Protein AF-A0AAV5AY91-F1 (afdb_monomer_lite)

pLDDT: mean 71.58, std 17.0, range [38.0, 90.62]

Foldseek 3Di:
DDDDDDDDDDPDDDDDDPPPPPPPPPVPDPPPFKDWDKPDQFDDADAAGKDKIFTPIGPDPDDDDWPWPQWDWDDDPRIIMIHGNDDDGGGDD

Sequence (93 aa):
MKKIQFILGLMITLAMFVSCGKDNNKVEEPPVVHEIKVENDALTILEGESKTIKIVSGNGGYQLKSDNDNVAVTEKEGVITITGQKQGKVIFP

Secondary structure (DSSP, 8-state):
----------------------------PPP--PPPEES-S-----TT-EEEEEEEES-S-PPP--S-TTEEEEEETTEEEEEESSS------

Structure (mmCIF, N/CA/C/O backbone):
data_AF-A0AAV5AY91-F1
#
_entry.id   AF-A0AAV5AY91-F1
#
loop_
_atom_site.group_PDB
_atom_site.id
_atom_site.type_symbol
_atom_site.label_atom_id
_atom_site.label_alt_id
_atom_site.label_comp_id
_atom_site.label_asym_id
_atom_site.label_entity_id
_atom_site.label_seq_id
_atom_site.pdbx_PDB_ins_code
_atom_site.Cartn_x
_atom_site.Cartn_y
_atom_site.Cartn_z
_atom_site.occupancy
_atom_site.B_iso_or_equiv
_atom_site.auth_seq_id
_atom_site.auth_comp_id
_atom_site.auth_asym_id
_atom_site.auth_atom_id
_atom_site.pdbx_PDB_model_num
ATOM 1 N N . MET A 1 1 ? 38.804 24.558 -82.916 1.00 38.00 1 MET A N 1
ATOM 2 C CA . MET A 1 1 ? 37.507 23.854 -82.993 1.00 38.00 1 MET A CA 1
ATOM 3 C C . MET A 1 1 ? 36.962 23.670 -81.580 1.00 38.00 1 MET A C 1
ATOM 5 O O . MET A 1 1 ? 37.692 23.191 -80.733 1.00 38.00 1 MET A O 1
ATOM 9 N N . LYS A 1 2 ? 35.725 24.141 -81.364 1.00 40.53 2 LYS A N 1
ATOM 10 C CA . LYS A 1 2 ? 34.754 23.864 -80.278 1.00 40.53 2 LYS A CA 1
ATOM 11 C C . LYS A 1 2 ? 35.225 23.840 -78.805 1.00 40.53 2 LYS A C 1
ATOM 13 O O . LYS A 1 2 ? 35.604 22.827 -78.242 1.00 40.53 2 LYS A O 1
ATOM 18 N N . LYS A 1 3 ? 35.054 25.031 -78.222 1.00 42.72 3 LYS A N 1
ATOM 19 C CA . LYS A 1 3 ? 34.746 25.427 -76.837 1.00 42.72 3 LYS A CA 1
ATOM 20 C C . LYS A 1 3 ? 34.088 24.310 -76.001 1.00 42.72 3 LYS A C 1
ATOM 22 O O . LYS A 1 3 ? 32.965 23.917 -76.301 1.00 42.72 3 LYS A O 1
ATOM 27 N N . ILE A 1 4 ? 34.760 23.860 -74.942 1.00 58.03 4 ILE A N 1
ATOM 28 C CA . ILE A 1 4 ? 34.188 23.002 -73.895 1.00 58.03 4 ILE A CA 1
ATOM 29 C C . ILE A 1 4 ? 33.938 23.876 -72.668 1.00 58.03 4 ILE A C 1
ATOM 31 O O . ILE A 1 4 ? 34.822 24.164 -71.868 1.00 58.03 4 ILE A O 1
ATOM 35 N N . GLN A 1 5 ? 32.702 24.346 -72.581 1.00 53.03 5 GLN A N 1
ATOM 36 C CA . GLN A 1 5 ? 32.046 24.713 -71.339 1.00 53.03 5 GLN A CA 1
ATOM 37 C C . GLN A 1 5 ? 30.726 23.956 -71.346 1.00 53.03 5 GLN A C 1
ATOM 39 O O . GLN A 1 5 ? 29.996 24.080 -72.319 1.00 53.03 5 GLN A O 1
ATOM 44 N N . PHE A 1 6 ? 30.446 23.174 -70.309 1.00 44.88 6 PHE A N 1
ATOM 45 C CA . PHE A 1 6 ? 29.143 23.170 -69.646 1.00 44.88 6 PHE A CA 1
ATOM 46 C C . PHE A 1 6 ? 29.281 22.405 -68.328 1.00 44.88 6 PHE A C 1
ATOM 48 O O . PHE A 1 6 ? 29.426 21.187 -68.274 1.00 44.88 6 PHE A O 1
ATOM 55 N N . ILE A 1 7 ? 29.330 23.206 -67.270 1.00 48.88 7 ILE A N 1
ATOM 56 C CA . ILE A 1 7 ? 29.146 22.832 -65.877 1.00 48.88 7 ILE A CA 1
ATOM 57 C C . ILE A 1 7 ? 27.669 22.441 -65.691 1.00 48.88 7 ILE A C 1
ATOM 59 O O . ILE A 1 7 ? 26.801 22.971 -66.382 1.00 48.88 7 ILE A O 1
ATOM 63 N N . LEU A 1 8 ? 27.430 21.607 -64.676 1.00 42.12 8 LEU A N 1
ATOM 64 C CA . LEU A 1 8 ? 26.192 21.479 -63.898 1.00 42.12 8 LEU A CA 1
ATOM 65 C C . LEU A 1 8 ? 25.282 20.277 -64.213 1.00 42.12 8 LEU A C 1
ATOM 67 O O . LEU A 1 8 ? 24.330 20.353 -64.977 1.00 42.12 8 LEU A O 1
ATOM 71 N N . GLY A 1 9 ? 25.548 19.192 -63.478 1.00 50.53 9 GLY A N 1
ATOM 72 C CA . GLY A 1 9 ? 24.532 18.569 -62.627 1.00 50.53 9 GLY A CA 1
ATOM 73 C C . GLY A 1 9 ? 23.420 17.791 -63.322 1.00 50.53 9 GLY A C 1
ATOM 74 O O . GLY A 1 9 ? 22.267 18.201 -63.271 1.00 50.53 9 GLY A O 1
ATOM 75 N N . LEU A 1 10 ? 23.742 16.611 -63.856 1.00 45.97 10 LEU A N 1
ATOM 76 C CA . LEU A 1 10 ? 22.749 15.580 -64.161 1.00 45.97 10 LEU A CA 1
ATOM 77 C C . LEU A 1 10 ? 22.983 14.373 -63.247 1.00 45.97 10 LEU A C 1
ATOM 79 O O . LEU A 1 10 ? 23.649 13.408 -63.611 1.00 45.97 10 LEU A O 1
ATOM 83 N N . MET A 1 11 ? 22.457 14.462 -62.027 1.00 55.12 11 MET A N 1
ATOM 84 C CA . MET A 1 11 ? 22.352 13.344 -61.089 1.00 55.12 11 MET A CA 1
ATOM 85 C C . MET A 1 11 ? 20.980 12.700 -61.316 1.00 55.12 11 MET A C 1
ATOM 87 O O . MET A 1 11 ? 20.009 12.982 -60.622 1.00 55.12 11 MET A O 1
ATOM 91 N N . ILE A 1 12 ? 20.884 11.895 -62.374 1.00 56.94 12 ILE A N 1
ATOM 92 C CA . ILE A 1 12 ? 19.773 10.965 -62.585 1.00 56.94 12 ILE A CA 1
ATOM 93 C C . ILE A 1 12 ? 20.395 9.587 -62.773 1.00 56.94 12 ILE A C 1
ATOM 95 O O . ILE A 1 12 ? 20.740 9.181 -63.878 1.00 56.94 12 ILE A O 1
ATOM 99 N N . THR A 1 13 ? 20.541 8.867 -61.666 1.00 46.94 13 THR A N 1
ATOM 100 C CA . THR A 1 13 ? 20.643 7.408 -61.680 1.00 46.94 13 THR A CA 1
ATOM 101 C C . THR A 1 13 ? 19.407 6.873 -60.982 1.00 46.94 13 THR A C 1
ATOM 103 O O . THR A 1 13 ? 19.339 6.820 -59.754 1.00 46.94 13 THR A O 1
ATOM 106 N N . LEU A 1 14 ? 18.404 6.535 -61.789 1.00 48.72 14 LEU A N 1
ATOM 107 C CA . LEU A 1 14 ? 17.257 5.756 -61.360 1.00 48.72 14 LEU A CA 1
ATOM 108 C C . LEU A 1 14 ? 17.550 4.271 -61.595 1.00 48.72 14 LEU A C 1
ATOM 110 O O . LEU A 1 14 ? 18.164 3.905 -62.595 1.00 48.72 14 LEU A O 1
ATOM 114 N N . ALA A 1 15 ? 16.985 3.474 -60.691 1.00 49.62 15 ALA A N 1
ATOM 115 C CA . ALA A 1 15 ? 16.808 2.029 -60.709 1.00 49.62 15 ALA A CA 1
ATOM 116 C C . ALA A 1 15 ? 17.982 1.200 -60.181 1.00 49.62 15 ALA A C 1
ATOM 118 O O . ALA A 1 15 ? 18.784 0.684 -60.946 1.00 49.62 15 ALA A O 1
ATOM 119 N N . MET A 1 16 ? 17.938 0.918 -58.875 1.00 48.28 16 MET A N 1
ATOM 120 C CA . MET A 1 16 ? 17.697 -0.463 -58.451 1.00 48.28 16 MET A CA 1
ATOM 121 C C . MET A 1 16 ? 16.657 -0.470 -57.331 1.00 48.28 16 MET A C 1
ATOM 123 O O . MET A 1 16 ? 16.764 0.240 -56.336 1.00 48.28 16 MET A O 1
ATOM 127 N N . PHE A 1 17 ? 15.608 -1.243 -57.569 1.00 49.50 17 PHE A N 1
ATOM 128 C CA . PHE A 1 17 ? 14.516 -1.532 -56.662 1.00 49.50 17 PHE A CA 1
ATOM 129 C C . PHE A 1 17 ? 15.082 -2.113 -55.363 1.00 49.50 17 PHE A C 1
ATOM 131 O O . PHE A 1 17 ? 15.473 -3.278 -55.324 1.00 49.50 17 PHE A O 1
ATOM 138 N N . VAL A 1 18 ? 15.110 -1.323 -54.287 1.00 49.06 18 VAL A N 1
ATOM 139 C CA . VAL A 1 18 ? 15.134 -1.911 -52.947 1.00 49.06 18 VAL A CA 1
ATOM 140 C C . VAL A 1 18 ? 13.770 -2.557 -52.770 1.00 49.06 18 VAL A C 1
ATOM 142 O O . VAL A 1 18 ? 12.750 -1.892 -52.587 1.00 49.06 18 VAL A O 1
ATOM 145 N N . SER A 1 19 ? 13.783 -3.876 -52.957 1.00 43.19 19 SER A N 1
ATOM 146 C CA . SER A 1 19 ? 12.733 -4.808 -52.586 1.00 43.19 19 SER A CA 1
ATOM 147 C C . SER A 1 19 ? 12.121 -4.387 -51.255 1.00 43.19 19 SER A C 1
ATOM 149 O O . SER A 1 19 ? 12.834 -4.048 -50.309 1.00 43.19 19 SER A O 1
ATOM 151 N N . CYS A 1 20 ? 10.793 -4.395 -51.199 1.00 54.78 20 CYS A N 1
ATOM 152 C CA . CYS A 1 20 ? 10.032 -4.188 -49.984 1.00 54.78 20 CYS A CA 1
ATOM 153 C C . CYS A 1 20 ? 10.364 -5.325 -49.007 1.00 54.78 20 CYS A C 1
ATOM 155 O O . CYS A 1 20 ? 9.690 -6.351 -48.969 1.00 54.78 20 CYS A O 1
ATOM 157 N N . GLY A 1 21 ? 11.418 -5.142 -48.217 1.00 42.59 21 GLY A N 1
ATOM 158 C CA . GLY A 1 21 ? 11.582 -5.841 -46.961 1.00 42.59 21 GLY A CA 1
ATOM 159 C C . GLY A 1 21 ? 10.564 -5.254 -46.000 1.00 42.59 21 GLY A C 1
ATOM 160 O O . GLY A 1 21 ? 10.846 -4.278 -45.309 1.00 42.59 21 GLY A O 1
ATOM 161 N N . LYS A 1 22 ? 9.360 -5.833 -45.962 1.00 47.78 22 LYS A N 1
ATOM 162 C CA . LYS A 1 22 ? 8.624 -5.907 -44.699 1.00 47.78 22 LYS A CA 1
ATOM 163 C C . LYS A 1 22 ? 9.509 -6.715 -43.752 1.00 47.78 22 LYS A C 1
ATOM 165 O O . LYS A 1 22 ? 9.353 -7.920 -43.645 1.00 47.78 22 LYS A O 1
ATOM 170 N N . ASP A 1 23 ? 10.475 -6.051 -43.142 1.00 49.16 23 ASP A N 1
ATOM 171 C CA . ASP A 1 23 ? 11.185 -6.578 -41.990 1.00 49.16 23 ASP A CA 1
ATOM 172 C C . ASP A 1 23 ? 11.011 -5.569 -40.863 1.00 49.16 23 ASP A C 1
ATOM 174 O O . ASP A 1 23 ? 11.905 -4.866 -40.401 1.00 49.16 23 ASP A O 1
ATOM 178 N N . ASN A 1 24 ? 9.753 -5.474 -40.449 1.00 52.53 24 ASN A N 1
ATOM 179 C CA . ASN A 1 24 ? 9.342 -5.002 -39.143 1.00 52.53 24 ASN A CA 1
ATOM 180 C C . ASN A 1 24 ? 9.742 -6.041 -38.086 1.00 52.53 24 ASN A C 1
ATOM 182 O O . ASN A 1 24 ? 8.891 -6.553 -37.369 1.00 52.53 24 ASN A O 1
ATOM 186 N N . ASN A 1 25 ? 11.029 -6.364 -37.991 1.00 55.34 25 ASN A N 1
ATOM 187 C CA . ASN A 1 25 ? 11.553 -7.138 -36.880 1.00 55.34 25 ASN A CA 1
ATOM 188 C C . ASN A 1 25 ? 12.241 -6.172 -35.918 1.00 55.34 25 ASN A C 1
ATOM 190 O O . ASN A 1 25 ? 13.465 -6.067 -35.842 1.00 55.34 25 ASN A O 1
ATOM 194 N N . LYS A 1 26 ? 11.413 -5.419 -35.184 1.00 56.53 26 LYS A N 1
ATOM 195 C CA . LYS A 1 26 ? 11.799 -5.044 -33.828 1.00 56.53 26 LYS A CA 1
ATOM 196 C C . LYS A 1 26 ? 11.974 -6.393 -33.139 1.00 56.53 26 LYS A C 1
ATOM 198 O O . LYS A 1 26 ? 10.983 -7.077 -32.908 1.00 56.53 26 LYS A O 1
ATOM 203 N N . VAL A 1 27 ? 13.214 -6.796 -32.876 1.00 54.94 27 VAL A N 1
ATOM 204 C CA . VAL A 1 27 ? 13.456 -7.823 -31.867 1.00 54.94 27 VAL A CA 1
ATOM 205 C C . VAL A 1 27 ? 12.974 -7.179 -30.576 1.00 54.94 27 VAL A C 1
ATOM 207 O O . VAL A 1 27 ? 13.667 -6.365 -29.969 1.00 54.94 27 VAL A O 1
ATOM 210 N N . GLU A 1 28 ? 11.701 -7.400 -30.267 1.00 64.44 28 GLU A N 1
ATOM 211 C CA . GLU A 1 28 ? 11.124 -7.062 -28.983 1.00 64.44 28 GLU A CA 1
ATOM 212 C C . GLU A 1 28 ? 11.845 -7.965 -27.992 1.00 64.44 28 GLU A C 1
ATOM 214 O O . GLU A 1 28 ? 11.558 -9.159 -27.892 1.00 64.44 28 GLU A O 1
ATOM 219 N N . GLU A 1 29 ? 12.877 -7.420 -27.342 1.00 66.75 29 GLU A N 1
ATOM 220 C CA . GLU A 1 29 ? 13.473 -8.067 -26.183 1.00 66.75 29 GLU A CA 1
ATOM 221 C C . GLU A 1 29 ? 12.324 -8.430 -25.235 1.00 66.75 29 GLU A C 1
ATOM 223 O O . GLU A 1 29 ? 11.454 -7.584 -24.985 1.00 66.75 29 GLU A O 1
ATOM 228 N N . PRO A 1 30 ? 12.261 -9.687 -24.760 1.00 74.75 30 PRO A N 1
ATOM 229 C CA . PRO A 1 30 ? 11.192 -10.104 -23.875 1.00 74.75 30 PRO A CA 1
ATOM 230 C C . PRO A 1 30 ? 11.122 -9.135 -22.689 1.00 74.75 30 PRO A C 1
ATOM 232 O O . PRO A 1 30 ? 12.171 -8.707 -22.195 1.00 74.75 30 PRO A O 1
ATOM 235 N N . PRO A 1 31 ? 9.911 -8.759 -22.238 1.00 72.94 31 PRO A N 1
ATOM 236 C CA . PRO A 1 31 ? 9.759 -7.798 -21.159 1.00 72.94 31 PRO A CA 1
ATOM 237 C C . PRO A 1 31 ? 10.564 -8.274 -19.950 1.00 72.94 31 PRO A C 1
ATOM 239 O O . PRO A 1 31 ? 10.359 -9.385 -19.460 1.00 72.94 31 PRO A O 1
ATOM 242 N N . VAL A 1 32 ? 11.499 -7.444 -19.484 1.00 78.69 32 VAL A N 1
ATOM 243 C CA . VAL A 1 32 ? 12.283 -7.748 -18.287 1.00 78.69 32 VAL A CA 1
ATOM 244 C C . VAL A 1 32 ? 11.330 -7.714 -17.095 1.00 78.69 32 VAL A C 1
ATOM 246 O O . VAL A 1 32 ? 10.829 -6.662 -16.691 1.00 78.69 32 VAL A O 1
ATOM 249 N N . VAL A 1 33 ? 11.021 -8.892 -16.559 1.00 77.75 33 VAL A N 1
ATOM 250 C CA . VAL A 1 33 ? 10.167 -9.031 -15.381 1.00 77.75 33 VAL A CA 1
ATOM 251 C C . VAL A 1 33 ? 11.040 -8.875 -14.143 1.00 77.75 33 VAL A C 1
ATOM 253 O O . VAL A 1 33 ? 11.848 -9.751 -13.847 1.00 77.75 33 VAL A O 1
ATOM 256 N N . HIS A 1 34 ? 10.880 -7.770 -13.416 1.00 83.12 34 HIS A N 1
ATOM 257 C CA . HIS A 1 34 ? 11.449 -7.641 -12.079 1.00 83.12 34 HIS A CA 1
ATOM 258 C C . HIS A 1 34 ? 10.445 -8.158 -11.057 1.00 83.12 34 HIS A C 1
ATOM 260 O O . HIS A 1 34 ? 9.294 -7.710 -11.023 1.00 83.12 34 HIS A O 1
ATOM 266 N N . GLU A 1 35 ? 10.893 -9.085 -10.210 1.00 83.94 35 GLU A N 1
ATOM 267 C CA . GLU A 1 35 ? 10.122 -9.514 -9.047 1.00 83.94 35 GLU A CA 1
ATOM 268 C C . GLU A 1 35 ? 9.805 -8.310 -8.157 1.00 83.94 35 GLU A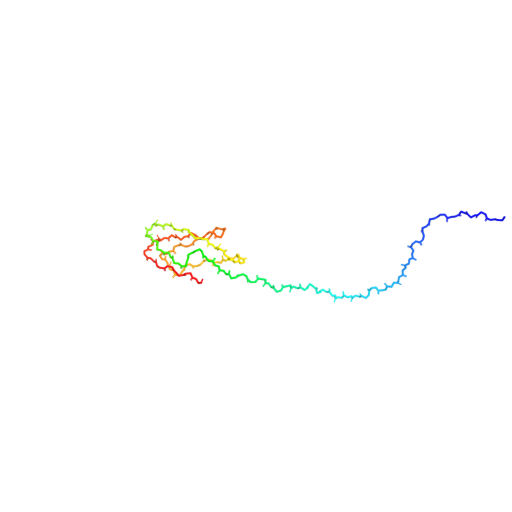 C 1
ATOM 270 O O . GLU A 1 35 ? 10.669 -7.460 -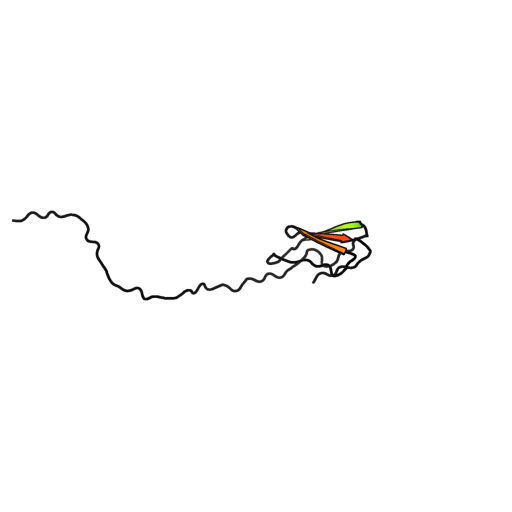7.888 1.00 83.94 35 GLU A O 1
ATOM 275 N N . ILE A 1 36 ? 8.555 -8.252 -7.698 1.00 87.38 36 ILE A N 1
ATOM 276 C CA . ILE A 1 36 ? 8.141 -7.277 -6.700 1.00 87.38 36 ILE A CA 1
ATOM 277 C C . ILE A 1 36 ? 8.739 -7.661 -5.347 1.00 87.38 36 ILE A C 1
ATOM 279 O O . ILE A 1 36 ? 8.681 -8.818 -4.938 1.00 87.38 36 ILE A O 1
ATOM 283 N N . LYS A 1 37 ? 9.331 -6.690 -4.653 1.00 88.12 37 LYS A N 1
ATOM 284 C CA . LYS A 1 37 ? 9.796 -6.851 -3.271 1.00 88.12 37 LYS A CA 1
ATOM 285 C C . LYS A 1 37 ? 9.397 -5.634 -2.459 1.00 88.12 37 LYS A C 1
ATOM 287 O O . LYS A 1 37 ? 9.473 -4.510 -2.959 1.00 88.12 37 LYS A O 1
ATOM 292 N N . VAL A 1 38 ? 9.027 -5.852 -1.204 1.00 89.75 38 VAL A N 1
ATOM 293 C CA . VAL A 1 38 ? 8.708 -4.803 -0.230 1.00 89.75 38 VAL A CA 1
ATOM 294 C C . VAL A 1 38 ? 9.717 -4.813 0.916 1.00 89.75 38 VAL A C 1
ATOM 296 O O . VAL A 1 38 ? 10.432 -5.785 1.124 1.00 89.75 38 VAL A O 1
ATOM 299 N N . GLU A 1 39 ? 9.822 -3.697 1.628 1.00 87.12 39 GLU A N 1
ATOM 300 C CA . GLU A 1 39 ? 10.799 -3.513 2.707 1.00 87.12 39 GLU A CA 1
ATOM 301 C C . GLU A 1 39 ? 10.516 -4.387 3.939 1.00 87.12 39 GLU A C 1
ATOM 303 O O . GLU A 1 39 ? 11.447 -4.805 4.622 1.00 87.12 39 GLU A O 1
ATOM 308 N N . ASN A 1 40 ? 9.241 -4.650 4.237 1.00 84.75 40 ASN A N 1
ATOM 309 C CA . ASN A 1 40 ? 8.831 -5.508 5.345 1.00 84.75 40 ASN A CA 1
ATOM 310 C C . ASN A 1 40 ? 7.650 -6.382 4.926 1.00 84.75 40 ASN A C 1
ATOM 312 O O . ASN A 1 40 ? 6.620 -5.861 4.498 1.00 84.75 40 ASN A O 1
ATOM 316 N N . ASP A 1 41 ? 7.778 -7.687 5.153 1.00 80.50 41 ASP A N 1
ATOM 317 C CA . ASP A 1 41 ? 6.738 -8.673 4.831 1.00 80.50 41 ASP A CA 1
ATOM 318 C C . ASP A 1 41 ? 5.636 -8.722 5.904 1.00 80.50 41 ASP A C 1
ATOM 320 O O . ASP A 1 41 ? 4.511 -9.152 5.651 1.00 80.50 41 ASP A O 1
ATOM 324 N N . ALA A 1 42 ? 5.950 -8.268 7.123 1.00 80.00 42 ALA A N 1
ATOM 325 C CA . ALA A 1 42 ? 5.028 -8.235 8.250 1.00 80.00 42 ALA A CA 1
ATOM 326 C C . ALA A 1 42 ? 5.236 -6.983 9.107 1.00 80.00 42 ALA A C 1
ATOM 328 O O . ALA A 1 42 ? 6.361 -6.577 9.396 1.00 80.00 42 ALA A O 1
ATOM 329 N N . LEU A 1 43 ? 4.131 -6.395 9.563 1.00 81.94 43 LEU A N 1
ATOM 330 C CA . LEU A 1 43 ? 4.128 -5.221 10.429 1.00 81.94 43 LEU A CA 1
ATOM 331 C C . LEU A 1 43 ? 3.110 -5.403 11.551 1.00 81.94 43 LEU A C 1
ATOM 333 O O . LEU A 1 43 ? 1.975 -5.809 11.314 1.00 81.94 43 LEU A O 1
ATOM 337 N N . THR A 1 44 ? 3.496 -5.014 12.763 1.00 82.50 44 THR A N 1
ATOM 338 C CA . THR A 1 44 ? 2.555 -4.800 13.869 1.00 82.50 44 THR A CA 1
ATOM 339 C C . THR A 1 44 ? 2.189 -3.324 13.910 1.00 82.50 44 THR A C 1
ATOM 341 O O . THR A 1 44 ? 3.083 -2.480 14.013 1.00 82.50 44 THR A O 1
ATOM 344 N N . ILE A 1 45 ? 0.899 -3.013 13.820 1.00 83.25 45 ILE A N 1
ATOM 345 C CA . ILE A 1 45 ? 0.361 -1.648 13.831 1.00 83.25 45 ILE A CA 1
ATOM 346 C C . ILE A 1 45 ? -0.730 -1.598 14.896 1.00 83.25 45 ILE A C 1
ATOM 348 O O . ILE A 1 45 ? -1.578 -2.491 14.944 1.00 83.25 45 ILE A O 1
ATOM 352 N N . LEU A 1 46 ? -0.679 -0.594 15.770 1.00 82.62 46 LEU A N 1
ATOM 353 C CA . LEU A 1 46 ? -1.727 -0.384 16.761 1.00 82.62 46 LEU A CA 1
ATOM 354 C C . LEU A 1 46 ? -2.917 0.351 16.137 1.00 82.62 46 LEU A C 1
ATOM 356 O O . LEU A 1 46 ? -2.809 1.008 15.103 1.00 82.62 46 LEU A O 1
ATOM 360 N N . GLU A 1 47 ? -4.077 0.237 16.773 1.00 84.38 47 GLU A N 1
ATOM 361 C CA . GLU A 1 47 ? -5.260 0.986 16.359 1.00 84.38 47 GLU A CA 1
ATOM 362 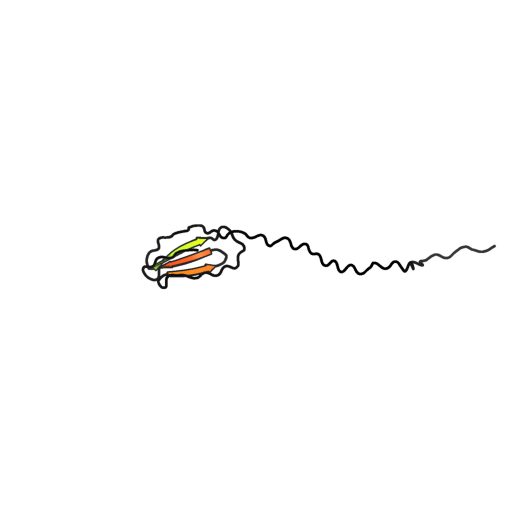C C . GLU A 1 47 ? -4.993 2.498 16.426 1.00 84.38 47 GLU A C 1
ATOM 364 O O . GLU A 1 47 ? -4.468 3.005 17.416 1.00 84.38 47 GLU A O 1
ATOM 369 N N . GLY A 1 48 ? -5.326 3.209 15.350 1.00 83.31 48 GLY A N 1
ATOM 370 C CA . GLY A 1 48 ? -5.052 4.634 15.183 1.00 83.31 48 GLY A CA 1
ATOM 371 C C . GLY A 1 48 ? -3.626 4.962 14.730 1.00 83.31 48 GLY A C 1
ATOM 372 O O . GLY A 1 48 ? -3.360 6.110 14.374 1.00 83.31 48 GLY A O 1
ATOM 373 N N . GLU A 1 49 ? -2.712 3.988 14.687 1.00 87.38 49 GLU A N 1
ATOM 374 C CA . GLU A 1 49 ? -1.354 4.201 14.189 1.00 87.38 49 GLU A CA 1
ATOM 375 C C . GLU A 1 49 ? -1.247 3.991 12.680 1.00 87.38 49 GLU A C 1
ATOM 377 O O . GLU A 1 49 ? -2.012 3.254 12.052 1.00 87.38 49 GLU A O 1
ATOM 382 N N . SER A 1 50 ? -0.240 4.641 12.095 1.00 89.00 50 SER A N 1
ATOM 383 C CA . SER A 1 50 ? 0.147 4.442 10.703 1.00 89.00 50 SER A CA 1
ATOM 384 C C . SER A 1 50 ? 1.620 4.075 10.597 1.00 89.00 50 SER A C 1
ATOM 386 O O . SER A 1 50 ? 2.463 4.644 11.292 1.00 89.00 50 SER A O 1
ATOM 388 N N . LYS A 1 51 ? 1.934 3.144 9.699 1.00 89.81 51 LYS A N 1
ATOM 389 C CA . LYS A 1 51 ? 3.300 2.784 9.316 1.00 89.81 51 LYS A CA 1
ATOM 390 C C . LYS A 1 51 ? 3.465 2.876 7.814 1.00 89.81 51 LYS A C 1
ATOM 392 O O . LYS A 1 51 ? 2.514 2.687 7.062 1.00 89.81 51 LYS A O 1
ATOM 397 N N . THR A 1 52 ? 4.688 3.149 7.390 1.00 90.56 52 THR A N 1
ATOM 398 C CA . THR A 1 52 ? 5.050 3.206 5.980 1.00 90.56 52 THR A CA 1
ATOM 399 C C . THR A 1 52 ? 6.069 2.125 5.658 1.00 90.56 52 THR A C 1
ATOM 401 O O . THR A 1 52 ? 6.958 1.843 6.458 1.00 90.56 52 THR A O 1
ATOM 404 N N . ILE A 1 53 ? 5.926 1.516 4.486 1.00 90.62 53 ILE A N 1
ATOM 405 C CA . ILE A 1 53 ? 6.912 0.613 3.886 1.00 90.62 53 ILE A CA 1
ATOM 406 C C . ILE A 1 53 ? 7.123 1.002 2.433 1.00 90.62 53 ILE A C 1
ATOM 408 O O . ILE A 1 53 ? 6.279 1.662 1.825 1.00 90.62 53 ILE A O 1
ATOM 412 N N . LYS A 1 54 ? 8.249 0.588 1.865 1.00 89.69 54 LYS A N 1
ATOM 413 C CA . LYS A 1 54 ? 8.583 0.879 0.472 1.00 89.69 54 LYS A CA 1
ATOM 414 C C . LYS A 1 54 ? 8.571 -0.376 -0.380 1.00 89.69 54 LYS A C 1
ATOM 416 O O . LYS A 1 54 ? 8.940 -1.456 0.079 1.00 89.69 54 LYS A O 1
ATOM 421 N N . ILE A 1 55 ? 8.201 -0.205 -1.642 1.00 87.50 55 ILE A N 1
ATOM 422 C CA . ILE A 1 55 ? 8.487 -1.178 -2.693 1.00 87.50 55 ILE A CA 1
ATOM 423 C C . ILE A 1 55 ? 9.968 -1.015 -3.052 1.00 87.50 55 ILE A C 1
ATOM 425 O O . ILE A 1 55 ? 10.390 0.052 -3.492 1.00 87.50 55 ILE A O 1
ATOM 429 N N . VAL A 1 56 ? 10.772 -2.051 -2.815 1.00 88.62 56 VAL A N 1
ATOM 430 C CA . VAL A 1 56 ? 12.229 -2.038 -3.035 1.00 88.62 56 VAL A CA 1
ATOM 431 C C . VAL A 1 56 ? 12.630 -2.582 -4.409 1.00 88.62 56 VAL A C 1
ATOM 433 O O . VAL A 1 56 ? 13.736 -2.317 -4.870 1.00 88.62 56 VAL A O 1
ATOM 436 N N . SER A 1 57 ? 11.748 -3.329 -5.077 1.00 85.06 57 SER A N 1
ATOM 437 C CA . SER A 1 57 ? 11.950 -3.837 -6.440 1.00 85.06 57 SER A CA 1
ATOM 438 C C . SER A 1 57 ? 10.608 -4.042 -7.131 1.00 85.06 57 SER A C 1
ATOM 440 O O . SER A 1 57 ? 9.616 -4.338 -6.465 1.00 85.06 57 SER A O 1
ATOM 442 N N . GLY A 1 58 ? 10.584 -3.900 -8.457 1.00 85.25 58 GLY A N 1
ATOM 443 C CA . GLY A 1 5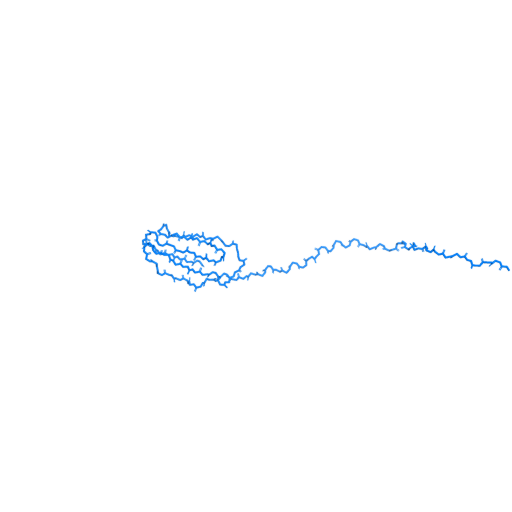8 ? 9.413 -4.157 -9.284 1.00 85.25 58 GLY A CA 1
ATOM 444 C C . GLY A 1 58 ? 9.359 -3.304 -10.553 1.00 85.25 58 GLY A C 1
ATOM 445 O O . GLY A 1 58 ? 10.106 -2.345 -10.714 1.00 85.25 58 GLY A O 1
ATOM 446 N N . ASN A 1 59 ? 8.429 -3.640 -11.442 1.00 83.50 59 ASN A N 1
ATOM 447 C CA . ASN A 1 59 ? 8.156 -2.939 -12.699 1.00 83.50 59 ASN A CA 1
ATOM 448 C C . ASN A 1 59 ? 7.187 -1.743 -12.545 1.00 83.50 59 ASN A C 1
ATOM 450 O O . ASN A 1 59 ? 6.885 -1.068 -13.528 1.00 83.50 59 ASN A O 1
ATOM 454 N N . GLY A 1 60 ? 6.712 -1.467 -1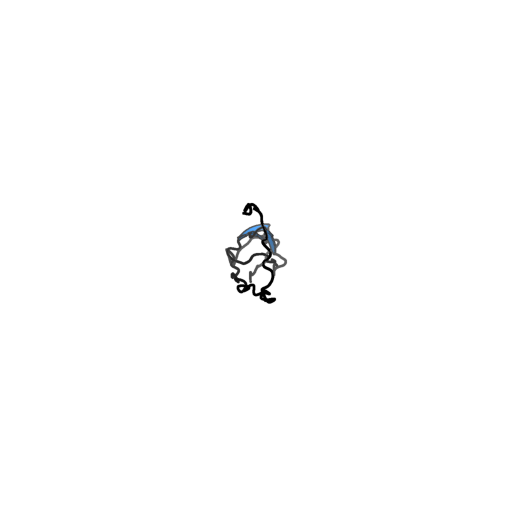1.325 1.00 82.25 60 GLY A N 1
ATOM 455 C CA . GLY A 1 60 ? 5.777 -0.376 -11.027 1.00 82.25 60 GLY A CA 1
ATOM 456 C C . GLY A 1 60 ? 4.333 -0.657 -11.464 1.00 82.25 60 GLY A C 1
ATOM 457 O O . GLY A 1 60 ? 4.013 -1.736 -11.958 1.00 82.25 60 GLY A O 1
ATOM 458 N N . GLY A 1 61 ? 3.439 0.317 -11.254 1.00 80.69 61 GLY A N 1
ATOM 459 C CA . GLY A 1 61 ? 2.028 0.223 -11.669 1.00 80.69 61 GLY A CA 1
ATOM 460 C C . GLY A 1 61 ? 1.179 -0.763 -10.855 1.00 80.69 61 GLY A C 1
ATOM 461 O O . GLY A 1 61 ? 0.209 -1.318 -11.371 1.00 80.69 61 GLY A O 1
ATOM 462 N N . TYR A 1 62 ? 1.552 -1.009 -9.599 1.00 83.44 62 TYR A N 1
ATOM 463 C CA . TYR A 1 62 ? 0.890 -1.985 -8.738 1.00 83.44 62 TYR A CA 1
ATOM 464 C C . TYR A 1 62 ? -0.417 -1.454 -8.148 1.00 83.44 62 TYR A C 1
ATOM 466 O O . TYR A 1 62 ? -0.523 -0.291 -7.772 1.00 83.44 62 TYR A O 1
ATOM 474 N N . GLN A 1 63 ? -1.406 -2.338 -8.026 1.00 80.00 63 GLN A N 1
ATOM 475 C CA . GLN A 1 63 ? -2.642 -2.063 -7.299 1.00 80.00 63 GLN A CA 1
ATOM 476 C C . GLN A 1 63 ? -2.537 -2.661 -5.901 1.00 80.00 63 GLN A C 1
ATOM 478 O O . GLN A 1 63 ? -2.214 -3.839 -5.753 1.00 80.00 63 GLN A O 1
ATOM 483 N N . LEU A 1 64 ? -2.833 -1.860 -4.880 1.00 82.75 64 LEU A N 1
ATOM 484 C CA . LEU A 1 64 ? -2.887 -2.331 -3.504 1.00 82.75 64 LEU A CA 1
ATOM 485 C C . LEU A 1 64 ? -4.318 -2.643 -3.096 1.00 82.75 64 LEU A C 1
ATOM 487 O O . LEU A 1 64 ? -5.234 -1.852 -3.316 1.00 82.75 64 LEU A O 1
ATOM 491 N N . LYS A 1 65 ? -4.487 -3.785 -2.435 1.00 82.25 65 LYS A N 1
ATOM 492 C CA . LYS A 1 65 ? -5.739 -4.193 -1.812 1.00 82.25 65 LYS A CA 1
ATOM 493 C C . LYS A 1 65 ? -5.432 -4.739 -0.425 1.00 82.25 65 LYS A C 1
ATOM 495 O O . LYS A 1 65 ? -4.597 -5.627 -0.298 1.00 82.25 65 LYS A O 1
ATOM 500 N N . SER A 1 66 ? -6.110 -4.207 0.588 1.00 83.19 66 SER A N 1
ATOM 501 C CA . SER A 1 66 ? -6.111 -4.819 1.917 1.00 83.19 66 SER A CA 1
ATOM 502 C C . SER A 1 66 ? -7.035 -6.034 1.897 1.00 83.19 66 SER A C 1
ATOM 504 O O . SER A 1 66 ? -8.143 -5.964 1.359 1.00 83.19 66 SER A O 1
ATOM 506 N N . ASP A 1 67 ? -6.582 -7.142 2.470 1.00 81.69 67 ASP A N 1
ATOM 507 C CA . ASP A 1 67 ? -7.399 -8.322 2.760 1.00 81.69 67 ASP A CA 1
ATOM 508 C C . ASP A 1 67 ? -8.152 -8.192 4.096 1.00 81.69 67 ASP A C 1
ATOM 510 O O . ASP A 1 67 ? -8.953 -9.058 4.450 1.00 81.69 67 ASP A O 1
ATOM 514 N N . ASN A 1 68 ? -7.915 -7.096 4.824 1.00 82.12 68 ASN A N 1
ATOM 515 C CA . ASN A 1 68 ? -8.480 -6.829 6.132 1.00 82.12 68 ASN A CA 1
ATOM 516 C C . ASN A 1 68 ? -9.226 -5.491 6.165 1.00 82.12 68 ASN A C 1
ATOM 518 O O . ASN A 1 68 ? -8.609 -4.429 6.081 1.00 82.12 68 ASN A O 1
ATOM 522 N N . ASP A 1 69 ? -10.543 -5.544 6.374 1.00 80.31 69 ASP A N 1
ATOM 523 C CA . ASP A 1 69 ? -11.410 -4.357 6.450 1.00 80.31 69 ASP A CA 1
ATOM 524 C C . ASP A 1 69 ? -11.059 -3.417 7.616 1.00 80.31 69 ASP A C 1
ATOM 526 O O . ASP A 1 69 ? -11.419 -2.242 7.605 1.00 80.31 69 ASP A O 1
ATOM 530 N N . ASN A 1 70 ? -10.335 -3.908 8.626 1.00 82.75 70 ASN A N 1
ATOM 531 C CA . ASN A 1 70 ? -9.875 -3.103 9.758 1.00 82.75 70 ASN A CA 1
ATOM 532 C C . ASN A 1 70 ? -8.565 -2.358 9.469 1.00 82.75 70 ASN A C 1
ATOM 534 O O . ASN A 1 70 ? -8.056 -1.649 10.342 1.00 82.75 70 ASN A O 1
ATOM 538 N N . VAL A 1 71 ? -8.001 -2.521 8.272 1.00 84.19 71 VAL A N 1
ATOM 539 C CA . VAL A 1 71 ? -6.735 -1.910 7.883 1.00 84.19 71 VAL A CA 1
ATOM 540 C C . VAL A 1 71 ? -6.883 -1.178 6.560 1.00 84.19 71 VAL A C 1
ATOM 542 O O . VAL A 1 71 ? -7.243 -1.756 5.537 1.00 84.19 71 VAL A O 1
ATOM 545 N N . ALA A 1 72 ? -6.555 0.110 6.579 1.00 86.50 72 ALA A N 1
ATOM 546 C CA . ALA A 1 72 ? -6.483 0.920 5.377 1.00 86.50 72 ALA A CA 1
ATOM 547 C C . ALA A 1 72 ? -5.064 0.880 4.808 1.00 86.50 72 ALA A C 1
ATOM 549 O O . ALA A 1 72 ? -4.090 1.067 5.535 1.00 86.50 72 ALA A O 1
ATOM 550 N N . VAL A 1 73 ? -4.958 0.672 3.497 1.00 88.88 73 VAL A N 1
ATOM 551 C CA . VAL A 1 73 ? -3.697 0.743 2.755 1.00 88.88 73 VAL A CA 1
ATOM 552 C C . VAL A 1 73 ? -3.820 1.787 1.658 1.00 88.88 73 VAL A C 1
ATOM 554 O O . VAL A 1 73 ? -4.827 1.853 0.955 1.00 88.88 73 VAL A O 1
ATOM 557 N N . THR A 1 74 ? -2.795 2.614 1.515 1.00 88.44 74 THR A N 1
ATOM 558 C CA . THR A 1 74 ? -2.668 3.568 0.413 1.00 88.44 74 THR A CA 1
ATOM 559 C C . THR A 1 74 ? -1.263 3.479 -0.152 1.00 88.44 74 THR A C 1
ATOM 561 O O . THR A 1 74 ? -0.308 3.273 0.590 1.00 88.44 74 THR A O 1
ATOM 564 N N . GLU A 1 75 ? -1.129 3.609 -1.464 1.00 88.19 75 GLU A N 1
ATOM 565 C CA . GLU A 1 75 ? 0.167 3.695 -2.128 1.00 88.19 75 GLU A CA 1
ATOM 566 C C . GLU A 1 75 ? 0.308 5.076 -2.752 1.00 88.19 75 GLU A C 1
ATOM 568 O O . GLU A 1 75 ? -0.649 5.644 -3.283 1.00 88.19 75 GLU A O 1
ATOM 573 N N . LYS A 1 76 ? 1.501 5.642 -2.598 1.00 86.56 76 LYS A N 1
ATOM 574 C CA . LYS A 1 76 ? 1.888 6.895 -3.219 1.00 86.56 76 LYS A CA 1
ATOM 575 C C . LYS A 1 76 ? 3.358 6.813 -3.598 1.00 86.56 76 LYS A C 1
ATOM 577 O O . LYS A 1 76 ? 4.216 6.777 -2.720 1.00 86.56 76 LYS A O 1
ATOM 582 N N . GLU A 1 77 ? 3.632 6.810 -4.899 1.00 85.38 77 GLU A N 1
ATOM 583 C CA . GLU A 1 77 ? 4.994 6.874 -5.454 1.00 85.38 77 GLU A CA 1
ATOM 584 C C . GLU A 1 77 ? 5.926 5.763 -4.919 1.00 85.38 77 GLU A C 1
ATOM 586 O O . GLU A 1 77 ? 7.076 6.007 -4.562 1.00 85.38 77 GLU A O 1
ATOM 591 N N . GLY A 1 78 ? 5.432 4.526 -4.819 1.00 84.06 78 GLY A N 1
ATOM 592 C CA . GLY A 1 78 ? 6.174 3.371 -4.303 1.00 84.06 78 GLY A CA 1
ATOM 593 C C . GLY A 1 78 ? 6.270 3.303 -2.775 1.00 84.06 78 GLY A C 1
ATOM 594 O O . GLY A 1 78 ? 6.876 2.371 -2.239 1.00 84.06 78 GLY A O 1
ATOM 595 N N . VAL A 1 79 ? 5.665 4.260 -2.065 1.00 88.06 79 VAL A N 1
ATOM 596 C CA . VAL A 1 79 ? 5.526 4.248 -0.607 1.00 88.06 79 VAL A CA 1
ATOM 597 C C . VAL A 1 79 ? 4.126 3.784 -0.243 1.00 88.06 79 VAL A C 1
ATOM 599 O O . VAL A 1 79 ? 3.126 4.417 -0.577 1.00 88.06 79 VAL A O 1
ATOM 602 N N . ILE A 1 80 ? 4.061 2.679 0.484 1.00 90.50 80 ILE A N 1
ATOM 603 C CA . ILE A 1 80 ? 2.831 2.096 0.993 1.00 90.50 80 ILE A CA 1
ATOM 604 C C . ILE A 1 80 ? 2.634 2.604 2.418 1.00 90.50 80 ILE A C 1
ATOM 606 O O . ILE A 1 80 ? 3.482 2.389 3.279 1.00 90.50 80 ILE A O 1
ATOM 610 N N . THR A 1 81 ? 1.512 3.264 2.675 1.00 90.44 81 THR A N 1
ATOM 611 C CA . THR A 1 81 ? 1.082 3.673 4.014 1.00 90.44 81 THR A CA 1
ATOM 612 C C . THR A 1 81 ? -0.028 2.746 4.483 1.00 90.44 81 THR A C 1
ATOM 614 O O . THR A 1 81 ? -1.052 2.609 3.813 1.00 90.44 81 THR A O 1
ATOM 617 N N . ILE A 1 82 ? 0.178 2.124 5.638 1.00 89.94 82 ILE A N 1
ATOM 618 C CA . ILE A 1 82 ? -0.762 1.223 6.293 1.00 89.94 82 ILE A CA 1
ATOM 619 C C . ILE A 1 82 ? -1.256 1.885 7.576 1.00 89.94 82 ILE A C 1
ATOM 621 O O . ILE A 1 82 ? -0.444 2.277 8.413 1.00 89.94 82 ILE A O 1
ATOM 625 N N . THR A 1 83 ? -2.571 1.967 7.752 1.00 88.19 83 THR A N 1
ATOM 626 C CA . THR A 1 83 ? -3.218 2.553 8.930 1.00 88.19 83 THR A CA 1
ATOM 627 C C . THR A 1 83 ? -4.134 1.531 9.590 1.00 88.19 83 THR A C 1
ATOM 629 O O . THR A 1 83 ? -5.059 1.017 8.957 1.00 88.19 83 THR A O 1
ATOM 632 N N . GLY A 1 84 ? -3.906 1.262 10.877 1.00 85.62 84 GLY A N 1
ATOM 633 C CA . GLY A 1 84 ? -4.789 0.418 11.677 1.00 85.62 84 GLY A CA 1
ATOM 634 C C . GLY A 1 84 ? -6.056 1.185 12.041 1.00 85.62 84 GLY A C 1
ATOM 635 O O . GLY A 1 84 ? -6.004 2.098 12.858 1.00 85.62 84 GLY A O 1
ATOM 636 N N . GLN A 1 85 ? -7.197 0.845 11.441 1.00 81.06 85 GLN A N 1
ATOM 637 C CA . GLN A 1 85 ? -8.479 1.482 11.769 1.00 81.06 85 GLN A CA 1
ATOM 638 C C . GLN A 1 85 ? -9.173 0.787 12.944 1.00 81.06 85 GLN A C 1
ATOM 640 O O . GLN A 1 85 ? -9.824 1.448 13.746 1.00 81.06 85 GLN A O 1
ATOM 645 N N . LYS A 1 86 ? -9.015 -0.537 13.041 1.00 68.44 86 LYS A N 1
ATOM 646 C CA . LYS A 1 86 ? -9.387 -1.416 14.165 1.00 68.44 86 LYS A CA 1
ATOM 647 C C . LYS A 1 86 ? -8.345 -2.545 14.244 1.00 68.44 86 LYS A C 1
ATOM 649 O O . LYS A 1 86 ? -7.537 -2.680 13.326 1.00 68.44 86 LYS A O 1
ATOM 654 N N . GLN A 1 87 ? -8.331 -3.382 15.288 1.00 57.50 87 GLN A N 1
ATOM 655 C CA . GLN A 1 87 ? -7.440 -4.559 15.301 1.00 57.50 87 GLN A CA 1
ATOM 656 C C . GLN A 1 87 ? -7.632 -5.417 14.034 1.00 57.50 87 GLN A C 1
ATOM 658 O O . GLN A 1 87 ? -8.712 -5.949 13.777 1.00 57.50 87 GLN A O 1
ATOM 663 N N . GLY A 1 88 ? -6.571 -5.559 13.243 1.00 59.66 88 GLY A N 1
ATOM 664 C CA . GLY A 1 88 ? -6.566 -6.314 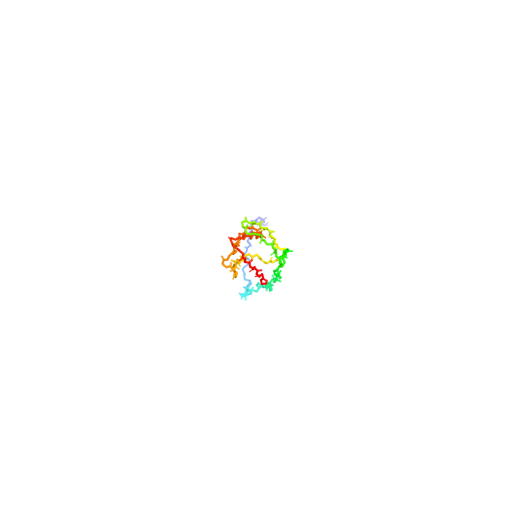11.996 1.00 59.66 88 GLY A CA 1
ATOM 665 C C . GLY A 1 88 ? -5.151 -6.752 11.626 1.00 59.66 88 GLY A C 1
ATOM 666 O O . GLY A 1 88 ? -4.173 -6.090 11.962 1.00 59.66 88 GLY A O 1
ATOM 667 N N . LYS A 1 89 ? -5.046 -7.901 10.962 1.00 57.97 89 LYS A N 1
ATOM 668 C CA . LYS A 1 89 ? -3.814 -8.489 10.426 1.00 57.97 89 LYS A CA 1
ATOM 669 C C . LYS A 1 89 ? -3.819 -8.310 8.906 1.00 57.97 89 LYS A C 1
ATOM 671 O O . LYS A 1 89 ? -4.780 -8.753 8.287 1.00 57.97 89 LYS A O 1
ATOM 676 N N . VAL A 1 90 ? -2.777 -7.694 8.344 1.00 55.56 90 VAL A N 1
ATOM 677 C CA . VAL A 1 90 ? -2.555 -7.569 6.887 1.00 55.56 90 VAL A CA 1
ATOM 678 C C . VAL A 1 90 ? -1.551 -8.621 6.437 1.00 55.56 90 VAL A C 1
ATOM 680 O O . VAL A 1 90 ? -0.551 -8.830 7.128 1.00 55.56 90 VAL A O 1
ATOM 683 N N . ILE A 1 91 ? -1.797 -9.259 5.293 1.00 56.62 91 ILE A N 1
ATOM 684 C CA . ILE A 1 91 ? -0.853 -10.173 4.635 1.00 56.62 91 ILE A CA 1
ATOM 685 C C . ILE A 1 91 ? -0.527 -9.607 3.246 1.00 56.62 91 ILE A C 1
ATOM 687 O O . ILE A 1 91 ? -1.429 -9.382 2.443 1.00 56.62 91 ILE A O 1
ATOM 691 N N . PHE A 1 92 ? 0.755 -9.356 2.962 1.00 57.50 92 PHE A N 1
ATOM 692 C CA . PHE A 1 92 ? 1.202 -8.974 1.617 1.00 57.50 92 PHE A CA 1
ATOM 693 C C . PHE A 1 92 ? 1.452 -10.233 0.759 1.00 57.50 92 PHE A C 1
ATOM 695 O O . PHE A 1 92 ? 1.953 -11.219 1.308 1.00 57.50 92 PHE A O 1
ATOM 702 N N . PRO A 1 93 ? 1.063 -10.232 -0.535 1.00 45.28 93 PRO A N 1
ATOM 703 C CA . PRO A 1 93 ? 1.307 -11.342 -1.459 1.00 45.28 93 PRO A CA 1
ATOM 704 C C . PRO A 1 93 ? 2.766 -11.438 -1.916 1.00 45.28 93 PRO A C 1
ATOM 706 O O . PRO A 1 93 ? 3.435 -10.381 -2.001 1.00 45.28 93 PRO A O 1
#

Radius of gyration: 32.4 Å; chains: 1; bounding box: 49×37×100 Å

Organism: NCBI:txid1004260